Protein AF-A0A8E2GXS1-F1 (afdb_monomer_lite)

Organism: Escherichia coli (NCBI:txid562)

Sequence (53 aa):
MPPMTRSRAGDVATDIMADYYAQHASAGLIISEGTQISRSAAHNFPRPADLLR

Foldseek 3Di:
DDADADLPDQQDDDPVVVVVVVVVVPDPDDDYYDHDPDPVSCPVPDHPVNVVD

InterPro domains:
  IPR013785 Aldolase-type TIM barrel [G3DSA:3.20.20.70] (1-52)

Radius of gyration: 13.17 Å; chains: 1; bounding box: 30×18×32 Å

pLDDT: mean 89.65, std 10.8, range [58.53, 98.44]

Structure (mmCIF, N/CA/C/O backbone):
data_AF-A0A8E2GXS1-F1
#
_entry.id   AF-A0A8E2GXS1-F1
#
loop_
_atom_site.group_PDB
_atom_site.id
_atom_site.type_symbol
_atom_site.label_atom_id
_atom_site.label_alt_id
_atom_site.label_comp_id
_atom_site.label_asym_id
_atom_site.label_entity_id
_atom_site.label_seq_id
_atom_site.pdbx_PDB_ins_code
_atom_site.Cartn_x
_atom_site.Cartn_y
_atom_site.Cartn_z
_atom_site.occupancy
_atom_site.B_iso_or_equiv
_atom_site.auth_seq_id
_atom_site.auth_comp_id
_atom_site.auth_asym_id
_atom_site.auth_atom_id
_atom_site.pdbx_PDB_model_num
ATOM 1 N N . MET A 1 1 ? -0.232 4.385 10.869 1.00 97.38 1 MET A N 1
ATOM 2 C CA . MET A 1 1 ? 0.874 3.491 10.478 1.00 97.38 1 MET A CA 1
ATOM 3 C C . MET A 1 1 ? 1.905 4.293 9.693 1.00 97.38 1 MET A C 1
ATOM 5 O O . MET A 1 1 ? 1.507 4.906 8.704 1.00 97.38 1 MET A O 1
ATOM 9 N N . PRO A 1 2 ? 3.173 4.350 10.142 1.00 97.88 2 PRO A N 1
ATOM 10 C CA . PRO A 1 2 ? 4.244 5.037 9.416 1.00 97.88 2 PRO A CA 1
ATOM 11 C C . PRO A 1 2 ? 4.598 4.313 8.102 1.00 97.88 2 PRO A C 1
ATOM 13 O O . PRO A 1 2 ? 4.295 3.122 7.972 1.00 97.88 2 PRO A O 1
ATOM 16 N N . PRO A 1 3 ? 5.258 4.992 7.142 1.00 97.81 3 PRO A N 1
ATOM 17 C CA . PRO A 1 3 ? 5.747 4.339 5.935 1.00 97.81 3 PRO A CA 1
ATOM 18 C C . PRO A 1 3 ? 6.856 3.339 6.285 1.00 97.81 3 PRO A C 1
ATOM 20 O O . PRO A 1 3 ? 7.834 3.677 6.947 1.00 97.81 3 PRO A O 1
ATOM 23 N N . MET A 1 4 ? 6.711 2.099 5.821 1.00 97.06 4 MET A N 1
ATOM 24 C CA . MET A 1 4 ? 7.699 1.026 6.001 1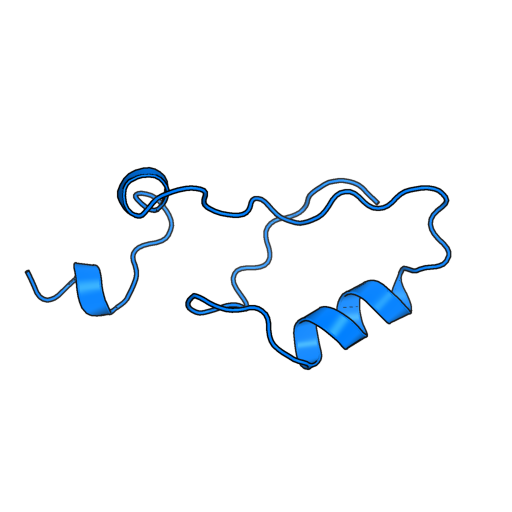.00 97.06 4 MET A CA 1
ATOM 25 C C . MET A 1 4 ? 7.888 0.317 4.664 1.00 97.06 4 MET A C 1
ATOM 27 O O . MET A 1 4 ? 6.896 -0.137 4.116 1.00 97.06 4 MET A O 1
ATOM 31 N N . THR A 1 5 ? 9.086 0.202 4.101 1.00 94.25 5 THR A N 1
ATOM 32 C CA . THR A 1 5 ? 9.285 -0.544 2.839 1.00 94.25 5 THR A CA 1
ATOM 33 C C . THR A 1 5 ? 9.310 -2.049 3.105 1.00 94.25 5 THR A C 1
ATOM 35 O O . THR A 1 5 ? 9.958 -2.483 4.054 1.00 94.25 5 THR A O 1
ATOM 38 N N . ARG A 1 6 ? 8.596 -2.847 2.297 1.00 93.81 6 ARG A N 1
ATOM 39 C CA . ARG A 1 6 ? 8.457 -4.304 2.511 1.00 93.81 6 ARG A CA 1
ATOM 40 C C . ARG A 1 6 ? 9.050 -5.178 1.410 1.00 93.81 6 ARG A C 1
ATOM 42 O O . ARG A 1 6 ? 9.218 -6.370 1.646 1.00 93.81 6 ARG A O 1
ATOM 49 N N . SER A 1 7 ? 9.344 -4.618 0.238 1.00 91.25 7 SER A N 1
ATOM 50 C CA . SER A 1 7 ? 9.963 -5.336 -0.890 1.00 91.25 7 SER A CA 1
ATOM 51 C C . SER A 1 7 ? 9.203 -6.605 -1.314 1.00 91.25 7 SER A C 1
ATOM 53 O O . SER A 1 7 ? 9.811 -7.635 -1.590 1.00 91.25 7 SER A O 1
ATOM 55 N N . ARG A 1 8 ? 7.862 -6.547 -1.328 1.00 91.69 8 ARG A N 1
ATOM 56 C CA . ARG A 1 8 ? 6.988 -7.680 -1.709 1.00 91.69 8 ARG A CA 1
ATOM 57 C C . ARG A 1 8 ? 6.379 -7.561 -3.110 1.00 91.69 8 ARG A C 1
ATOM 59 O O . ARG A 1 8 ? 5.827 -8.538 -3.604 1.00 91.69 8 ARG A O 1
ATOM 66 N N . ALA A 1 9 ? 6.459 -6.386 -3.731 1.00 90.81 9 ALA A N 1
ATOM 67 C CA . ALA A 1 9 ? 6.010 -6.167 -5.102 1.00 90.81 9 ALA A CA 1
ATOM 68 C C . ALA A 1 9 ? 7.151 -6.419 -6.097 1.00 90.81 9 ALA A C 1
ATOM 70 O O . ALA A 1 9 ? 8.313 -6.162 -5.787 1.00 90.81 9 ALA A O 1
ATOM 71 N N . GLY A 1 10 ? 6.796 -6.866 -7.305 1.00 86.44 10 GLY A N 1
ATOM 72 C CA . GLY A 1 10 ? 7.647 -6.697 -8.485 1.00 86.44 10 GLY A CA 1
ATOM 73 C C . GLY A 1 10 ? 7.537 -5.254 -8.980 1.00 86.44 10 GLY A C 1
ATOM 74 O O . GLY A 1 10 ? 8.243 -4.378 -8.497 1.00 86.44 10 GLY A O 1
ATOM 75 N N . ASP A 1 11 ? 6.590 -5.002 -9.889 1.00 86.75 11 ASP A N 1
ATOM 76 C CA . ASP A 1 11 ? 6.236 -3.647 -10.353 1.00 86.75 11 ASP A CA 1
ATOM 77 C C . ASP A 1 11 ? 4.818 -3.212 -9.920 1.00 86.75 11 ASP A C 1
ATOM 79 O O . ASP A 1 11 ? 4.527 -2.021 -9.835 1.00 86.75 11 ASP A O 1
ATOM 83 N N . VAL A 1 12 ? 3.924 -4.169 -9.651 1.00 92.75 12 VAL A N 1
ATOM 84 C CA . VAL A 1 12 ? 2.498 -3.933 -9.370 1.00 92.75 12 VAL A CA 1
ATOM 85 C C . VAL A 1 12 ? 2.133 -4.539 -8.017 1.00 92.75 12 VAL A C 1
ATOM 87 O O . VAL A 1 12 ? 2.649 -5.597 -7.648 1.00 92.75 12 VAL A O 1
ATOM 90 N N . ALA A 1 13 ? 1.256 -3.861 -7.273 1.00 95.62 13 ALA A N 1
ATOM 91 C CA . ALA A 1 13 ? 0.741 -4.362 -6.005 1.00 95.62 13 ALA A CA 1
ATOM 92 C C . ALA A 1 13 ? -0.068 -5.657 -6.197 1.00 95.62 13 ALA A C 1
ATOM 94 O O . ALA A 1 13 ? -0.766 -5.818 -7.196 1.00 95.62 13 ALA A O 1
ATOM 95 N N . THR A 1 14 ? 0.026 -6.571 -5.232 1.00 96.81 14 THR A N 1
ATOM 96 C CA . THR A 1 14 ? -0.623 -7.892 -5.268 1.00 96.81 14 THR A CA 1
ATOM 97 C C . THR A 1 14 ? -1.680 -8.031 -4.173 1.00 96.81 14 THR A C 1
ATOM 99 O O . THR A 1 14 ? -1.709 -7.238 -3.229 1.00 96.81 14 THR A O 1
ATOM 102 N N . ASP A 1 15 ? -2.509 -9.073 -4.249 1.00 98.00 15 ASP A N 1
ATOM 103 C CA . ASP A 1 15 ? -3.576 -9.327 -3.266 1.00 98.00 15 ASP A CA 1
ATOM 104 C C . ASP A 1 15 ? -3.039 -9.471 -1.834 1.00 98.00 15 ASP A C 1
ATOM 106 O O . ASP A 1 15 ? -3.594 -8.905 -0.897 1.00 98.00 15 ASP A O 1
ATOM 110 N N . ILE A 1 16 ? -1.870 -10.097 -1.660 1.00 97.56 16 ILE A N 1
ATOM 111 C CA . ILE A 1 16 ? -1.207 -10.209 -0.348 1.00 97.56 16 ILE A CA 1
ATOM 112 C C . ILE A 1 16 ? -0.894 -8.824 0.251 1.00 97.56 16 ILE A C 1
ATOM 114 O O . ILE A 1 16 ? -0.914 -8.645 1.470 1.00 97.56 16 ILE A O 1
ATOM 118 N N . MET A 1 17 ? -0.588 -7.822 -0.582 1.00 98.06 17 MET A N 1
ATOM 119 C CA . MET A 1 17 ? -0.360 -6.452 -0.110 1.00 98.06 17 MET A CA 1
ATOM 120 C C . MET A 1 17 ? -1.670 -5.774 0.298 1.00 98.06 17 MET A C 1
ATOM 122 O O . MET A 1 17 ? -1.674 -5.018 1.271 1.00 98.06 17 MET A O 1
ATOM 126 N N . ALA A 1 18 ? -2.770 -6.051 -0.408 1.00 98.00 18 ALA A N 1
ATOM 127 C CA . ALA A 1 18 ? -4.095 -5.566 -0.033 1.00 98.00 18 ALA A CA 1
ATOM 128 C C . ALA A 1 18 ? -4.525 -6.145 1.324 1.00 98.00 18 ALA A C 1
ATOM 130 O O . ALA A 1 18 ? -4.878 -5.382 2.225 1.00 98.00 18 ALA A O 1
ATOM 131 N N . ASP A 1 19 ? -4.381 -7.460 1.509 1.00 98.38 19 ASP A N 1
ATOM 132 C CA . ASP A 1 19 ? -4.668 -8.143 2.774 1.00 98.38 19 ASP A CA 1
ATOM 133 C C . ASP A 1 19 ? -3.840 -7.571 3.929 1.00 98.38 19 ASP A C 1
ATOM 135 O O . ASP A 1 19 ? -4.359 -7.317 5.018 1.00 98.38 19 ASP A O 1
ATOM 139 N N . TYR A 1 20 ? -2.555 -7.302 3.685 1.00 98.06 20 TYR A N 1
ATOM 140 C CA . TYR A 1 20 ? -1.673 -6.676 4.666 1.00 98.06 20 TYR A CA 1
ATOM 141 C C . TYR A 1 20 ? -2.196 -5.308 5.128 1.00 98.06 20 TYR A C 1
ATOM 143 O O . TYR A 1 20 ? -2.248 -5.036 6.326 1.00 98.06 20 TYR A O 1
ATOM 151 N N . TYR A 1 21 ? -2.618 -4.438 4.207 1.00 98.31 21 TYR A N 1
ATOM 152 C CA . TYR A 1 21 ? -3.170 -3.137 4.590 1.00 98.31 21 TYR A CA 1
ATOM 153 C C . TYR A 1 21 ? -4.544 -3.246 5.255 1.00 98.31 21 TYR A C 1
ATOM 155 O O . TYR A 1 21 ? -4.811 -2.497 6.197 1.00 98.31 21 TYR A O 1
ATOM 163 N N . ALA A 1 22 ? -5.384 -4.192 4.827 1.00 98.38 22 ALA A N 1
ATOM 164 C CA . ALA A 1 22 ? -6.686 -4.451 5.438 1.00 98.38 22 ALA A CA 1
ATOM 165 C C . ALA A 1 22 ? -6.550 -4.851 6.917 1.00 98.38 22 ALA A C 1
ATOM 167 O O . ALA A 1 22 ? -7.274 -4.332 7.767 1.00 98.38 22 ALA A O 1
ATOM 168 N N . GLN A 1 23 ? -5.559 -5.684 7.252 1.00 98.44 23 GLN A N 1
ATOM 169 C CA . GLN A 1 23 ? -5.244 -6.064 8.638 1.00 98.44 23 GLN A CA 1
ATOM 170 C C . GLN A 1 23 ? -4.854 -4.866 9.525 1.00 98.44 23 GLN A C 1
ATOM 172 O O . GLN A 1 23 ? -4.988 -4.930 10.747 1.00 98.44 23 GLN A O 1
ATOM 177 N N . HIS A 1 24 ? -4.401 -3.760 8.929 1.00 97.69 24 HIS A N 1
ATOM 178 C CA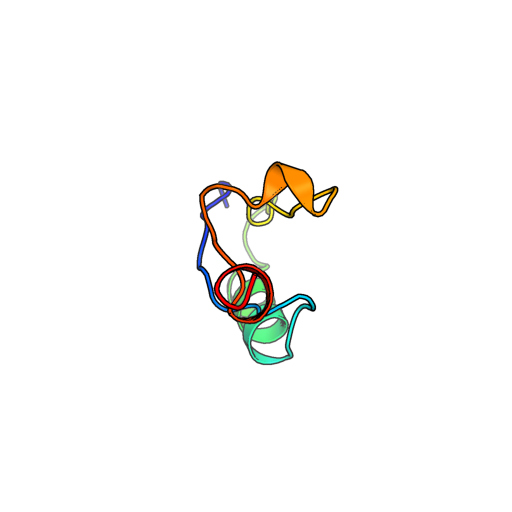 . HIS A 1 24 ? -3.971 -2.549 9.633 1.00 97.69 24 HIS A CA 1
ATOM 179 C C . HIS A 1 24 ? -4.944 -1.368 9.500 1.00 97.69 24 HIS A C 1
ATOM 181 O O . HIS A 1 24 ? -4.635 -0.271 9.973 1.00 97.69 24 HIS A O 1
ATOM 187 N N . ALA A 1 25 ? -6.126 -1.578 8.911 1.00 98.19 25 ALA A N 1
ATOM 188 C CA . ALA A 1 25 ? -7.115 -0.530 8.645 1.00 98.19 25 ALA A CA 1
ATOM 189 C C . ALA A 1 25 ? -7.677 0.153 9.908 1.00 98.19 25 ALA A C 1
ATOM 191 O O . ALA A 1 25 ? -8.296 1.208 9.811 1.00 98.19 25 ALA A O 1
ATOM 192 N N . SER A 1 26 ? -7.433 -0.407 11.097 1.00 98.19 26 SER A N 1
ATOM 193 C CA . SER A 1 26 ? -7.778 0.220 12.378 1.00 98.19 26 SER A CA 1
ATOM 194 C C . SER A 1 26 ? -6.893 1.420 12.740 1.00 98.19 26 SER A C 1
ATOM 196 O O . SER A 1 26 ? -7.217 2.168 13.662 1.00 98.19 26 SER A O 1
ATOM 198 N N . ALA A 1 27 ? -5.776 1.639 12.038 1.00 97.81 27 ALA A N 1
ATOM 199 C CA . ALA A 1 27 ? -4.970 2.838 12.222 1.00 97.81 27 ALA A CA 1
ATOM 200 C C . ALA A 1 27 ? -5.728 4.087 11.736 1.00 97.81 27 ALA A C 1
ATOM 202 O O . ALA A 1 27 ? -6.229 4.107 10.619 1.00 97.81 27 ALA A O 1
ATOM 203 N N . GLY A 1 28 ? -5.721 5.171 12.523 1.00 98.12 28 GLY A N 1
ATOM 204 C CA . GLY A 1 28 ? -6.409 6.419 12.146 1.00 98.12 28 GLY A CA 1
ATOM 205 C C . GLY A 1 28 ? -5.916 7.061 10.836 1.00 98.12 28 GLY A C 1
ATOM 206 O O . GLY A 1 28 ? -6.672 7.757 10.170 1.00 98.12 28 GLY A O 1
ATOM 207 N N . LEU A 1 29 ? -4.662 6.804 10.448 1.00 97.94 29 LEU A N 1
ATOM 208 C CA . LEU A 1 29 ? -4.109 7.110 9.126 1.00 97.94 29 LEU A CA 1
ATOM 209 C C . LEU A 1 29 ? -3.036 6.077 8.774 1.00 97.94 29 LEU A C 1
ATOM 211 O O . LEU A 1 29 ? -2.188 5.737 9.609 1.00 97.94 29 LEU A O 1
ATOM 215 N N . ILE A 1 30 ? -3.033 5.614 7.528 1.00 98.19 30 ILE A N 1
ATOM 216 C CA . ILE A 1 30 ? -1.978 4.778 6.957 1.00 98.19 30 ILE A CA 1
ATOM 217 C C . ILE A 1 30 ? -1.224 5.590 5.910 1.00 98.19 30 ILE A C 1
ATOM 219 O O . ILE A 1 30 ? -1.829 6.148 5.000 1.00 98.19 30 ILE A O 1
ATOM 223 N N . ILE A 1 31 ? 0.102 5.605 6.018 1.00 98.19 31 ILE A N 1
ATOM 224 C CA . ILE A 1 31 ? 0.991 6.052 4.948 1.00 98.19 31 ILE A CA 1
ATOM 225 C C . ILE A 1 31 ? 1.594 4.793 4.325 1.00 98.19 31 ILE A C 1
ATOM 227 O O . ILE A 1 31 ? 2.077 3.911 5.040 1.00 98.19 31 ILE A O 1
ATOM 231 N N . SER A 1 32 ? 1.506 4.670 3.000 1.00 96.31 32 SER A N 1
ATOM 232 C CA . SER A 1 32 ? 1.943 3.470 2.288 1.00 96.31 32 SER A CA 1
ATOM 233 C C . SER A 1 32 ? 3.473 3.301 2.287 1.00 96.31 32 SER A C 1
ATOM 235 O O . SER A 1 32 ? 4.209 4.115 2.838 1.00 96.31 32 SER A O 1
ATOM 237 N N . GLU A 1 33 ? 3.981 2.218 1.685 1.00 96.19 33 GLU A N 1
ATOM 238 C CA . GLU A 1 33 ? 5.429 2.104 1.420 1.00 96.19 33 GLU A CA 1
ATOM 239 C C . GLU A 1 33 ? 5.907 3.167 0.434 1.00 96.19 33 GLU A C 1
ATOM 241 O O . GLU A 1 33 ? 5.112 3.729 -0.328 1.00 96.19 33 GLU A O 1
ATOM 246 N N . GLY A 1 34 ? 7.226 3.389 0.421 1.00 93.88 34 GLY A N 1
ATOM 247 C CA . GLY A 1 34 ? 7.878 4.123 -0.653 1.00 93.88 34 GLY A CA 1
ATOM 248 C C . GLY A 1 34 ? 7.559 3.463 -1.993 1.00 93.88 34 GLY A C 1
ATOM 249 O O . GLY A 1 34 ? 7.956 2.329 -2.241 1.00 93.88 34 GLY A O 1
ATOM 250 N N . THR A 1 35 ? 6.809 4.177 -2.830 1.00 92.94 35 THR A N 1
ATOM 251 C CA . THR A 1 35 ? 6.382 3.724 -4.157 1.00 92.94 35 THR A CA 1
ATOM 252 C C . THR A 1 35 ? 7.124 4.528 -5.209 1.00 92.94 35 THR A C 1
ATOM 254 O O . THR A 1 35 ? 7.282 5.743 -5.088 1.00 92.94 35 THR A O 1
ATOM 257 N N . GLN A 1 36 ? 7.615 3.842 -6.231 1.00 91.50 36 GLN A N 1
ATOM 258 C CA . GLN A 1 36 ? 8.541 4.429 -7.188 1.00 91.50 36 GLN A CA 1
ATOM 259 C C . GLN A 1 36 ? 7.779 5.179 -8.272 1.00 91.50 36 GLN A C 1
ATOM 261 O O . GLN A 1 36 ? 6.921 4.610 -8.938 1.00 91.50 36 GLN A O 1
ATOM 266 N N . ILE A 1 37 ? 8.109 6.455 -8.466 1.00 93.00 37 ILE A N 1
ATOM 267 C CA . ILE A 1 37 ? 7.435 7.315 -9.453 1.00 93.00 37 ILE A CA 1
ATOM 268 C C . ILE A 1 37 ? 8.016 7.176 -10.868 1.00 93.00 37 ILE A C 1
ATOM 270 O O . ILE A 1 37 ? 7.433 7.653 -11.838 1.00 93.00 37 ILE A O 1
ATOM 274 N N . SER A 1 38 ? 9.191 6.559 -10.995 1.00 90.44 38 SER A N 1
ATOM 275 C CA . SER A 1 38 ? 9.896 6.364 -12.259 1.00 90.44 38 SER A CA 1
ATOM 276 C C . SER A 1 38 ? 10.849 5.172 -12.163 1.00 90.44 38 SER A C 1
ATOM 278 O O . SER A 1 38 ? 11.198 4.722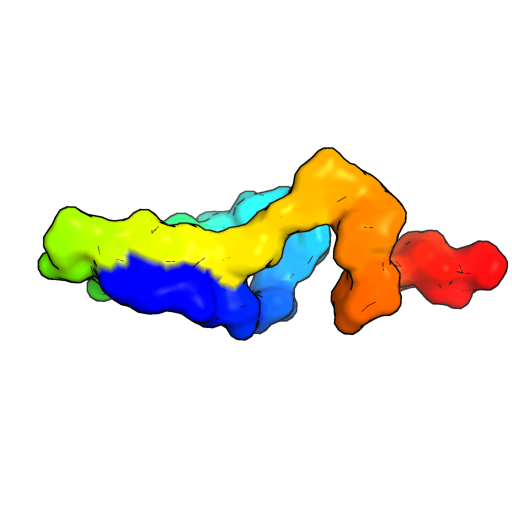 -11.072 1.00 90.44 38 SER A O 1
ATOM 280 N N . ARG A 1 39 ? 11.337 4.689 -13.314 1.00 85.25 39 ARG A N 1
ATOM 281 C CA . ARG A 1 39 ? 12.358 3.627 -13.356 1.00 85.25 39 ARG A CA 1
ATOM 282 C C . ARG A 1 39 ? 13.682 4.041 -12.707 1.00 85.25 39 ARG A C 1
ATOM 284 O O . ARG A 1 39 ? 14.332 3.211 -12.092 1.00 85.25 39 ARG A O 1
ATOM 291 N N . SER A 1 40 ? 14.083 5.307 -12.827 1.00 86.31 40 SER A N 1
ATOM 292 C CA . SER A 1 40 ? 15.350 5.793 -12.263 1.00 86.31 40 SER A CA 1
ATOM 293 C C . SE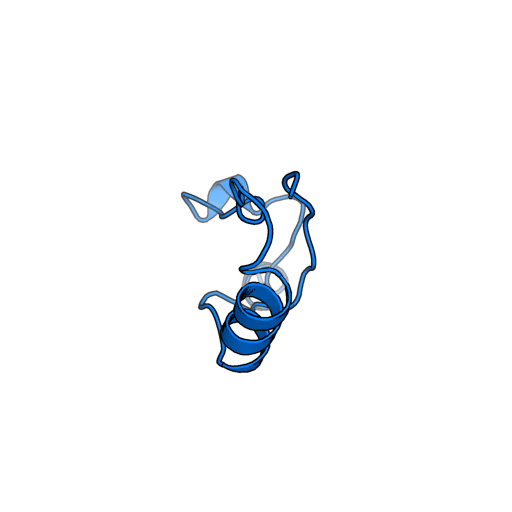R A 1 40 ? 15.321 5.939 -10.741 1.00 86.31 40 SER A C 1
ATOM 295 O O . SER A 1 40 ? 16.374 5.872 -10.113 1.00 86.31 40 SER A O 1
ATOM 297 N N . ALA A 1 41 ? 14.139 6.086 -10.134 1.00 88.50 41 ALA A N 1
ATOM 298 C CA . ALA A 1 41 ? 14.004 6.087 -8.680 1.00 88.50 41 ALA A CA 1
ATOM 299 C C . ALA A 1 41 ? 14.423 4.736 -8.060 1.00 88.50 41 ALA A C 1
ATOM 301 O O . ALA A 1 41 ? 14.847 4.695 -6.906 1.00 88.50 41 ALA A O 1
ATOM 302 N N . ALA A 1 42 ? 14.389 3.649 -8.848 1.00 83.50 42 ALA A N 1
ATOM 303 C CA . ALA A 1 42 ? 14.577 2.275 -8.389 1.00 83.50 42 ALA A CA 1
ATOM 304 C C . ALA A 1 42 ? 16.008 1.825 -8.141 1.00 83.50 42 ALA A C 1
ATOM 306 O O . ALA A 1 42 ? 16.241 0.646 -7.898 1.00 83.50 42 ALA A O 1
ATOM 307 N N . HIS A 1 43 ? 16.962 2.747 -8.147 1.00 78.12 43 HIS A N 1
ATOM 308 C CA . HIS A 1 43 ? 18.381 2.414 -8.132 1.00 78.12 43 HIS A CA 1
ATOM 309 C C . HIS A 1 43 ? 18.827 1.555 -6.927 1.00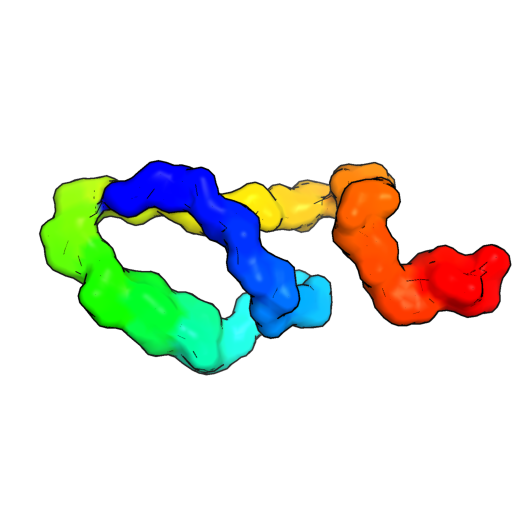 78.12 43 HIS A C 1
ATOM 311 O O . HIS A 1 43 ? 19.769 0.782 -7.059 1.00 78.12 43 HIS A O 1
ATOM 317 N N . ASN A 1 44 ? 18.151 1.653 -5.774 1.00 77.81 44 ASN A N 1
ATOM 318 C CA . ASN A 1 44 ? 18.445 0.852 -4.573 1.00 77.81 44 ASN A CA 1
ATOM 319 C C . ASN A 1 44 ? 17.633 -0.452 -4.469 1.00 77.81 44 ASN A C 1
ATOM 321 O O . ASN A 1 44 ? 17.875 -1.256 -3.572 1.00 77.81 44 ASN A O 1
ATOM 325 N N . PHE A 1 45 ? 16.667 -0.660 -5.364 1.00 77.06 45 PHE A N 1
ATOM 326 C CA . PHE A 1 45 ? 15.829 -1.856 -5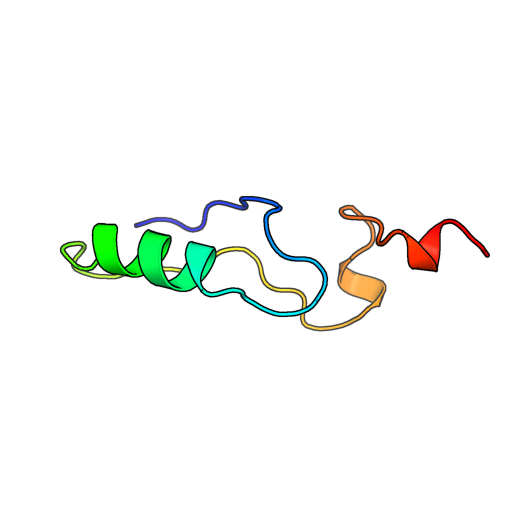.437 1.00 77.06 45 PHE A CA 1
ATOM 327 C C . PHE A 1 45 ? 15.882 -2.386 -6.874 1.00 77.06 45 PHE A C 1
ATOM 329 O O . PHE A 1 45 ? 14.917 -2.220 -7.626 1.00 77.06 45 PHE A O 1
ATOM 336 N N . PRO A 1 46 ? 17.036 -2.949 -7.286 1.00 68.12 46 PRO A N 1
ATOM 337 C CA . PRO A 1 46 ? 17.262 -3.333 -8.669 1.00 68.12 46 PRO A CA 1
ATOM 338 C C . PRO A 1 46 ? 16.236 -4.379 -9.089 1.00 68.12 46 PRO A C 1
ATOM 340 O O . PRO A 1 46 ? 16.056 -5.405 -8.427 1.00 68.12 46 PRO A O 1
ATOM 343 N N . ARG A 1 47 ? 15.557 -4.120 -10.205 1.00 73.88 47 ARG A N 1
ATOM 344 C CA . ARG A 1 47 ? 14.635 -5.097 -10.776 1.00 73.88 47 ARG A CA 1
ATOM 345 C C . ARG A 1 47 ? 15.456 -6.163 -11.499 1.00 73.88 47 ARG A C 1
ATOM 347 O O . ARG A 1 47 ? 16.489 -5.834 -12.082 1.00 73.88 47 ARG A O 1
ATOM 354 N N . PRO A 1 48 ? 14.988 -7.419 -11.564 1.00 68.44 48 PRO A N 1
ATOM 355 C CA . PRO A 1 48 ? 15.689 -8.471 -12.301 1.00 68.44 48 PRO A CA 1
ATOM 356 C C . PRO A 1 48 ? 16.014 -8.085 -13.755 1.00 68.44 48 PRO A C 1
ATOM 358 O O . PRO A 1 48 ? 17.077 -8.418 -14.264 1.00 68.44 48 PRO A O 1
ATOM 361 N N . ALA A 1 49 ? 15.134 -7.317 -14.406 1.00 68.25 49 ALA A N 1
ATOM 362 C CA . ALA A 1 49 ? 15.334 -6.820 -15.769 1.00 68.25 49 ALA A CA 1
ATOM 363 C C . ALA A 1 49 ? 16.444 -5.757 -15.904 1.00 68.25 49 ALA A C 1
ATOM 365 O O . ALA A 1 49 ? 16.964 -5.561 -17.001 1.00 68.25 49 ALA A O 1
ATOM 366 N N . ASP A 1 50 ? 16.798 -5.070 -14.815 1.00 69.00 50 ASP A N 1
ATOM 367 C CA . ASP A 1 50 ? 17.842 -4.041 -14.801 1.00 69.00 50 ASP A CA 1
ATOM 368 C C . ASP A 1 50 ? 19.247 -4.659 -14.610 1.00 69.00 50 ASP A C 1
ATOM 370 O O . ASP A 1 50 ? 20.240 -3.999 -14.888 1.00 69.00 50 ASP A O 1
ATOM 374 N N . LEU A 1 51 ? 19.335 -5.934 -14.196 1.00 66.75 51 LEU A N 1
ATOM 375 C CA . LEU A 1 51 ? 20.591 -6.687 -14.022 1.00 66.75 51 LEU A CA 1
ATOM 376 C C . LEU A 1 51 ? 21.080 -7.393 -15.302 1.00 66.75 51 LEU A C 1
ATOM 378 O O . LEU A 1 51 ? 22.160 -7.974 -15.309 1.00 66.75 51 LEU A O 1
ATOM 382 N N . LEU A 1 52 ? 20.274 -7.384 -16.367 1.00 69.88 52 LEU A N 1
ATOM 383 C CA . LEU A 1 52 ? 20.557 -8.060 -17.641 1.00 69.88 52 LEU A CA 1
ATOM 384 C C . LEU A 1 52 ? 21.083 -7.103 -18.727 1.00 69.88 52 LEU A C 1
ATOM 386 O O . LEU A 1 52 ? 21.063 -7.452 -19.908 1.00 69.88 52 LEU A O 1
ATOM 390 N N . ARG A 1 53 ? 21.496 -5.890 -18.349 1.00 58.53 53 ARG A N 1
ATOM 391 C CA . ARG A 1 53 ? 22.013 -4.851 -19.249 1.00 58.53 53 ARG A CA 1
ATOM 392 C C . ARG A 1 53 ? 23.465 -4.521 -18.961 1.00 58.53 53 ARG A C 1
ATOM 394 O O . ARG A 1 53 ? 23.843 -4.571 -17.772 1.00 58.53 53 ARG A O 1
#

Secondary structure (DSSP, 8-state):
---------SSS--HHHHHHHHHTTTSS--------SSSGGGGGS--GGGTT-